Protein AF-A0A7L8W619-F1 (afdb_monomer_lite)

Radius of gyration: 18.54 Å; chains: 1; bounding box: 41×43×52 Å

pLDDT: mean 84.03, std 13.46, range [47.09, 98.0]

Structure (mmCIF, N/CA/C/O backbone):
data_AF-A0A7L8W619-F1
#
_entry.id   AF-A0A7L8W619-F1
#
loop_
_atom_site.group_PDB
_atom_site.id
_atom_site.type_symbol
_atom_site.label_atom_id
_atom_site.label_alt_id
_atom_site.label_comp_id
_atom_site.label_asym_id
_atom_site.label_entity_id
_atom_site.label_seq_id
_atom_site.pdbx_PDB_ins_code
_atom_site.Cartn_x
_atom_site.Cartn_y
_atom_site.Cartn_z
_atom_site.occupancy
_atom_site.B_iso_or_equiv
_atom_site.auth_seq_id
_atom_site.auth_comp_id
_atom_site.auth_asym_id
_atom_site.auth_atom_id
_atom_site.pdbx_PDB_model_num
ATOM 1 N N . MET A 1 1 ? 7.096 25.571 -2.811 1.00 51.91 1 MET A N 1
ATOM 2 C CA . MET A 1 1 ? 7.092 24.097 -2.796 1.00 51.91 1 MET A CA 1
ATOM 3 C C . MET A 1 1 ? 6.172 23.681 -1.674 1.00 51.91 1 MET A C 1
ATOM 5 O O . MET A 1 1 ? 6.378 24.147 -0.559 1.00 51.91 1 MET A O 1
ATOM 9 N N . THR A 1 2 ? 5.117 22.936 -1.981 1.00 65.12 2 THR A N 1
ATOM 10 C CA . THR A 1 2 ? 4.216 22.406 -0.954 1.00 65.12 2 THR A CA 1
ATOM 11 C C . THR A 1 2 ? 4.921 21.228 -0.288 1.00 65.12 2 THR A C 1
ATOM 13 O O . THR A 1 2 ? 5.348 20.314 -0.982 1.00 65.12 2 THR A O 1
ATOM 16 N N . ASP A 1 3 ? 5.105 21.288 1.029 1.00 88.00 3 ASP A N 1
ATOM 17 C CA . ASP A 1 3 ? 5.679 20.191 1.815 1.00 88.00 3 ASP A CA 1
ATOM 18 C C . ASP A 1 3 ? 4.692 19.010 1.864 1.00 88.00 3 ASP A C 1
ATOM 20 O O . ASP A 1 3 ? 3.479 19.225 1.970 1.00 88.00 3 ASP A O 1
ATOM 24 N N . LEU A 1 4 ? 5.199 17.773 1.797 1.00 89.62 4 LEU A N 1
A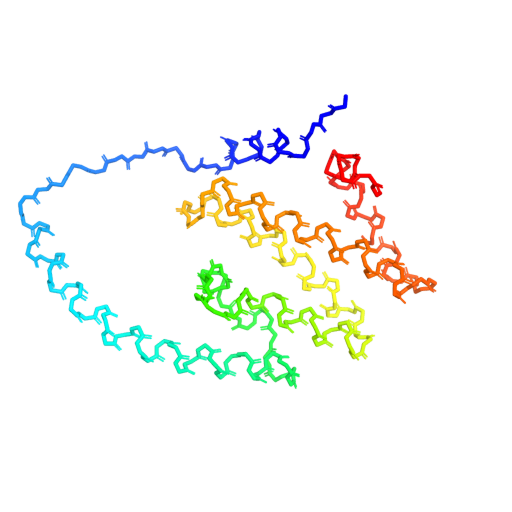TOM 25 C CA . LEU A 1 4 ? 4.404 16.540 1.792 1.00 89.62 4 LEU A CA 1
ATOM 26 C C . LEU A 1 4 ? 3.431 16.503 2.973 1.00 89.62 4 LEU A C 1
ATOM 28 O O . LEU A 1 4 ? 2.266 16.145 2.811 1.00 89.62 4 LEU A O 1
ATOM 32 N N . LYS A 1 5 ? 3.887 16.952 4.146 1.00 89.19 5 LYS A N 1
ATOM 33 C CA . LYS A 1 5 ? 3.062 17.035 5.355 1.00 89.19 5 LYS A CA 1
ATOM 34 C C . LYS A 1 5 ? 1.835 17.935 5.173 1.00 89.19 5 LYS A C 1
ATOM 36 O O . LYS A 1 5 ? 0.757 17.610 5.663 1.00 89.19 5 LYS A O 1
ATOM 41 N N . GLY A 1 6 ? 1.982 19.045 4.448 1.00 89.06 6 GLY A N 1
ATOM 42 C CA . GLY A 1 6 ? 0.876 19.955 4.144 1.00 89.06 6 GLY A CA 1
ATOM 43 C C . GLY A 1 6 ? -0.116 19.369 3.135 1.00 89.06 6 GLY A C 1
ATOM 44 O O . GLY A 1 6 ? -1.319 19.607 3.247 1.00 89.06 6 GLY A O 1
ATOM 45 N N . LEU A 1 7 ? 0.361 18.570 2.173 1.00 91.25 7 LEU A N 1
ATOM 46 C CA . LEU A 1 7 ? -0.509 17.860 1.229 1.00 91.25 7 LEU A CA 1
ATOM 47 C C . LEU A 1 7 ? -1.324 16.767 1.923 1.00 91.25 7 LEU A C 1
ATOM 49 O O . LEU A 1 7 ? -2.544 16.730 1.755 1.00 91.25 7 LEU A O 1
ATOM 53 N N . THR A 1 8 ? -0.685 15.938 2.755 1.00 91.31 8 THR A N 1
ATOM 54 C CA . THR A 1 8 ? -1.399 14.883 3.487 1.00 91.31 8 THR A CA 1
ATOM 55 C C . THR A 1 8 ? -2.385 15.466 4.493 1.00 91.31 8 THR A C 1
ATOM 57 O O . THR A 1 8 ? -3.462 14.914 4.677 1.00 91.31 8 THR A O 1
ATOM 60 N N . GLU A 1 9 ? -2.080 16.612 5.110 1.00 91.19 9 GLU A N 1
ATOM 61 C CA . GLU A 1 9 ? -3.025 17.324 5.980 1.00 91.19 9 GLU A CA 1
ATOM 62 C C . GLU A 1 9 ? -4.250 17.834 5.208 1.00 91.19 9 GLU A C 1
ATOM 64 O O . GLU A 1 9 ? -5.387 17.702 5.672 1.00 91.19 9 GLU A O 1
ATOM 69 N N . LYS A 1 10 ? -4.042 18.392 4.012 1.00 91.31 10 LYS A N 1
ATOM 70 C CA . LYS A 1 10 ? -5.129 18.839 3.135 1.00 91.31 10 LYS A CA 1
ATOM 71 C C . LYS A 1 10 ? -6.028 17.669 2.730 1.00 91.31 10 LYS A C 1
ATOM 73 O O . LYS A 1 10 ? -7.244 17.787 2.875 1.00 91.31 10 LYS A O 1
ATOM 78 N N . GLU A 1 11 ? -5.460 16.558 2.260 1.00 91.38 11 GLU A N 1
ATOM 79 C CA . GLU A 1 11 ? -6.238 15.380 1.852 1.00 91.38 11 GLU A CA 1
ATOM 80 C C . GLU A 1 11 ? -6.929 14.720 3.054 1.00 91.38 11 GLU A C 1
ATOM 82 O O . GLU A 1 11 ? -8.127 14.445 3.000 1.00 91.38 11 GLU A O 1
ATOM 87 N N . PHE A 1 12 ? -6.240 14.583 4.191 1.00 90.38 12 PHE A N 1
ATOM 88 C CA . PHE A 1 12 ? -6.828 14.047 5.420 1.00 90.38 12 PHE A CA 1
ATOM 89 C C . PHE A 1 12 ? -8.079 14.825 5.842 1.00 90.38 12 PHE A C 1
ATOM 91 O O . PHE A 1 12 ? -9.117 14.249 6.162 1.00 90.38 12 PHE A O 1
ATOM 98 N N . ASN A 1 13 ? -8.012 16.158 5.798 1.00 89.56 13 ASN A N 1
ATOM 99 C CA . ASN A 1 13 ? -9.143 17.014 6.141 1.00 89.56 13 ASN A CA 1
ATOM 100 C C . ASN A 1 13 ? -10.318 16.917 5.156 1.00 89.56 13 ASN A C 1
ATOM 102 O O . ASN A 1 13 ? -11.446 17.210 5.555 1.00 89.56 13 ASN A O 1
ATOM 106 N N . GLN A 1 14 ? -10.069 16.527 3.904 1.00 91.06 14 GLN A N 1
ATOM 107 C CA . GLN A 1 14 ? -11.112 16.281 2.904 1.00 91.06 14 GLN A CA 1
ATOM 108 C C . GLN A 1 14 ? -11.765 14.909 3.083 1.00 91.06 14 GLN A C 1
ATOM 110 O O . GLN A 1 14 ? -12.974 14.783 2.894 1.00 91.06 14 GLN A O 1
ATOM 115 N N . LEU A 1 15 ? -10.969 13.901 3.441 1.00 89.12 15 LEU A N 1
ATOM 116 C CA . LEU A 1 15 ? -11.405 12.514 3.569 1.00 89.12 15 LEU A CA 1
ATOM 117 C C . LEU A 1 15 ? -12.080 12.216 4.910 1.00 89.12 15 LEU A C 1
ATOM 119 O O . LEU A 1 15 ? -12.945 11.343 4.961 1.00 89.12 15 LEU A O 1
ATOM 123 N N . LYS A 1 16 ? -11.692 12.904 5.992 1.00 85.44 16 LYS A N 1
ATOM 124 C CA . LYS A 1 16 ? -12.183 12.583 7.337 1.00 85.44 16 LYS A CA 1
ATOM 125 C C . LYS A 1 16 ? -13.718 12.656 7.413 1.00 85.44 16 LYS A C 1
ATOM 127 O O . LYS A 1 16 ? -14.319 13.608 6.898 1.00 85.44 16 LYS A O 1
ATOM 132 N N . PRO A 1 17 ? -14.372 11.704 8.097 1.00 79.56 17 PRO A N 1
ATOM 133 C CA . PRO A 1 17 ? -15.817 11.726 8.258 1.00 79.56 17 PRO A CA 1
ATOM 134 C C . PRO A 1 17 ? -16.258 12.994 9.004 1.00 79.56 17 PRO A C 1
ATOM 136 O O . PRO A 1 17 ? -15.617 13.445 9.956 1.00 79.56 17 PRO A O 1
ATOM 139 N N . LYS A 1 18 ? -17.379 13.591 8.580 1.00 73.19 18 LYS A N 1
ATOM 140 C CA . LYS A 1 18 ? -18.003 14.697 9.322 1.00 73.19 18 LYS A CA 1
ATOM 141 C C . LYS A 1 18 ? -18.560 14.135 10.628 1.00 73.19 18 LYS A C 1
ATOM 143 O O . LYS A 1 18 ? -19.412 13.252 10.596 1.00 73.19 18 LYS A O 1
ATOM 148 N N . ALA A 1 19 ? -18.062 14.628 11.759 1.00 63.22 19 ALA A N 1
ATOM 149 C CA . ALA A 1 19 ? -18.397 14.078 13.064 1.00 63.22 19 ALA A CA 1
ATOM 150 C C . ALA A 1 19 ? -19.908 14.146 13.352 1.00 63.22 19 ALA A C 1
ATOM 152 O O . ALA A 1 19 ? -20.517 15.215 13.293 1.00 63.22 19 ALA A O 1
ATOM 153 N N . VAL A 1 20 ? -20.481 13.000 13.718 1.00 55.34 20 VAL A N 1
ATOM 154 C CA . VAL A 1 20 ? -21.764 12.887 14.417 1.00 55.34 20 VAL A CA 1
ATOM 155 C C . VAL A 1 20 ? -21.440 12.215 15.743 1.00 55.34 20 VAL A C 1
ATOM 157 O O . VAL A 1 20 ? -21.097 11.038 15.765 1.00 55.34 2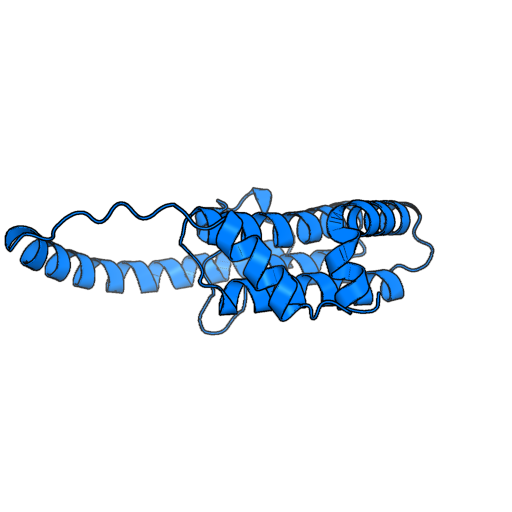0 VAL A O 1
ATOM 160 N N . TYR A 1 21 ? -21.468 12.976 16.835 1.00 49.69 21 TYR A N 1
ATOM 161 C CA . TYR A 1 21 ? -21.195 12.454 18.174 1.00 49.69 21 TYR A CA 1
ATOM 162 C C . TYR A 1 21 ? -22.504 11.963 18.808 1.00 49.69 21 TYR A C 1
ATOM 164 O O . TYR A 1 21 ? -23.392 12.787 19.039 1.00 49.69 21 TYR A O 1
ATOM 172 N N . PRO A 1 22 ? -22.653 10.665 19.125 1.00 53.84 22 PRO A N 1
ATOM 173 C CA . PRO A 1 22 ? -23.705 10.207 20.021 1.00 53.84 22 PRO A CA 1
ATOM 174 C C . PRO A 1 22 ? -23.342 10.574 21.466 1.00 53.84 22 PRO A C 1
ATOM 176 O O . PRO A 1 22 ? -22.184 10.484 21.875 1.00 53.84 22 PRO A O 1
ATOM 179 N N . THR A 1 23 ? -24.331 10.995 22.249 1.00 47.84 23 THR A N 1
ATOM 180 C CA . THR A 1 23 ? -24.177 11.263 23.685 1.00 47.84 23 THR A CA 1
ATOM 181 C C . THR A 1 23 ? -24.186 9.936 24.447 1.00 47.84 23 THR A C 1
ATOM 183 O O . THR A 1 23 ? -25.108 9.143 24.282 1.00 47.84 23 THR A O 1
ATOM 186 N N . VAL A 1 24 ? -23.157 9.683 25.257 1.00 55.59 24 VAL A N 1
ATOM 187 C CA . VAL A 1 24 ? -23.012 8.446 26.043 1.00 55.59 24 VAL A CA 1
ATOM 188 C C . VAL A 1 24 ? -23.871 8.537 27.313 1.00 55.59 24 VAL A C 1
ATOM 190 O O . VAL A 1 24 ? -23.704 9.470 28.095 1.00 55.59 24 VAL A O 1
ATOM 193 N N . THR A 1 25 ? -24.793 7.592 27.508 1.00 68.00 25 THR A N 1
ATOM 194 C CA . THR A 1 25 ? -25.595 7.376 28.731 1.00 68.00 25 THR A CA 1
ATOM 195 C C . THR A 1 25 ? -24.945 6.347 29.667 1.00 68.00 25 THR A C 1
ATOM 197 O O . THR A 1 25 ? -24.150 5.528 29.217 1.00 68.00 25 THR A O 1
ATOM 200 N N . GLU A 1 26 ? -25.297 6.357 30.960 1.00 60.56 26 GLU A N 1
ATOM 201 C CA . GLU A 1 26 ? -24.714 5.485 32.007 1.00 60.56 26 GLU A CA 1
ATOM 202 C C . GLU A 1 26 ? -24.832 3.971 31.708 1.00 60.56 26 GLU A C 1
ATOM 204 O O . GLU A 1 26 ? -23.914 3.219 32.032 1.00 60.56 26 GLU A O 1
ATOM 209 N N . ASP A 1 27 ? -25.876 3.532 30.992 1.00 58.66 27 ASP A N 1
ATOM 210 C CA . ASP A 1 27 ? -26.055 2.130 30.563 1.00 58.66 27 ASP A CA 1
ATOM 211 C C . ASP A 1 27 ? -24.936 1.622 29.623 1.00 58.66 27 ASP A C 1
ATOM 213 O O . ASP A 1 27 ? -24.606 0.436 29.622 1.00 58.66 27 ASP A O 1
ATOM 217 N N . LEU A 1 28 ? -24.278 2.512 28.865 1.00 61.59 28 LEU A N 1
ATOM 218 C CA . LEU A 1 28 ? -23.164 2.154 27.971 1.00 61.59 28 LEU A CA 1
ATOM 219 C C . LEU A 1 28 ? -21.882 1.802 28.738 1.00 61.59 28 LEU A C 1
ATOM 221 O O . LEU A 1 28 ? -20.953 1.245 28.158 1.00 61.59 28 LEU A O 1
ATOM 225 N N . GLN A 1 29 ? -21.795 2.129 30.029 1.00 62.31 29 GLN A N 1
ATOM 226 C CA . GLN A 1 29 ? -20.565 2.006 30.811 1.00 62.31 29 GLN A CA 1
ATOM 227 C C . GLN A 1 29 ? -20.361 0.584 31.368 1.00 62.31 29 GLN A C 1
ATOM 229 O O . GLN A 1 29 ? -19.234 0.077 31.393 1.00 62.31 29 GLN A O 1
ATOM 234 N N . GLU A 1 30 ? -21.443 -0.109 31.735 1.00 60.72 30 GLU A N 1
ATOM 235 C CA . GLU A 1 30 ? -21.397 -1.534 32.097 1.00 60.72 30 GLU A CA 1
ATOM 236 C C . GLU A 1 30 ? -21.172 -2.427 30.864 1.00 60.72 30 GLU A C 1
ATOM 238 O O . GLU A 1 30 ? -20.351 -3.350 30.906 1.00 60.72 30 GLU A O 1
ATOM 243 N N . GLU A 1 31 ? -21.800 -2.095 29.731 1.00 64.88 31 GLU A N 1
ATOM 244 C CA . GLU A 1 31 ? -21.624 -2.793 28.449 1.00 64.88 31 GLU A CA 1
ATOM 245 C C . GLU A 1 31 ? -20.192 -2.636 27.893 1.00 64.88 31 GLU A C 1
ATOM 247 O O . GLU A 1 31 ? -19.608 -3.580 27.342 1.00 64.88 31 GLU A O 1
ATOM 252 N N . LEU A 1 32 ? -19.569 -1.474 28.133 1.00 67.81 32 LEU A N 1
ATOM 253 C CA . LEU A 1 32 ? -18.163 -1.202 27.826 1.00 67.81 32 LEU A CA 1
ATOM 254 C C . LEU A 1 32 ? -17.215 -2.102 28.629 1.00 67.81 32 LEU A C 1
ATOM 256 O O . LEU A 1 32 ? -16.245 -2.626 28.083 1.00 67.81 32 LEU A O 1
ATOM 260 N N . THR A 1 33 ? -17.506 -2.320 29.913 1.00 67.06 33 THR A N 1
ATOM 261 C CA . THR A 1 33 ? -16.645 -3.104 30.814 1.00 67.06 33 THR A CA 1
ATOM 262 C C . THR A 1 33 ? -16.697 -4.599 30.477 1.00 67.06 33 THR A C 1
ATOM 264 O O . THR A 1 33 ? -15.668 -5.281 30.471 1.00 67.06 33 THR A O 1
ATOM 267 N N . PHE A 1 34 ? -17.883 -5.111 30.125 1.00 68.94 34 PHE A N 1
ATOM 268 C CA . PHE A 1 34 ? -18.048 -6.469 29.602 1.00 68.94 34 PHE A CA 1
ATOM 269 C C . PHE A 1 34 ? -17.316 -6.648 28.261 1.00 68.94 34 PHE A C 1
ATOM 271 O O . PHE A 1 34 ? -16.516 -7.576 28.118 1.00 68.94 34 PHE A O 1
ATOM 278 N N . SER A 1 35 ? -17.492 -5.707 27.323 1.00 67.81 35 SER A N 1
ATOM 279 C CA . SER A 1 35 ? -16.820 -5.725 26.014 1.00 67.81 35 SER A CA 1
ATOM 280 C C . SER A 1 35 ? -15.296 -5.679 26.123 1.00 67.81 35 SER A C 1
ATOM 282 O O . SER A 1 35 ? -14.609 -6.396 25.400 1.00 67.81 35 SER A O 1
ATOM 284 N N . GLN A 1 36 ? -14.741 -4.899 27.055 1.00 69.06 36 GLN A N 1
ATOM 285 C CA . GLN A 1 36 ? -13.293 -4.822 27.284 1.00 69.06 36 GLN A CA 1
ATOM 286 C C . GLN A 1 36 ? -12.689 -6.169 27.709 1.00 69.06 36 GLN A C 1
ATOM 288 O O . GLN A 1 36 ? -11.595 -6.524 27.264 1.00 69.06 36 GLN A O 1
ATOM 293 N N . LYS A 1 37 ? -13.398 -6.949 28.535 1.00 65.38 37 LYS A N 1
ATOM 294 C CA . LYS A 1 37 ? -12.940 -8.277 28.963 1.00 65.38 37 LYS A CA 1
ATOM 295 C C . LYS A 1 37 ? -12.974 -9.285 27.811 1.00 65.38 37 LYS A C 1
ATOM 297 O O . LYS A 1 37 ? -11.999 -10.009 27.622 1.00 65.38 37 LYS A O 1
ATOM 302 N N . THR A 1 38 ? -14.046 -9.297 27.018 1.00 64.75 38 THR A N 1
ATOM 303 C CA . THR A 1 38 ? -14.163 -10.159 25.830 1.00 64.75 38 THR A CA 1
ATOM 304 C C . THR A 1 38 ? -13.148 -9.776 24.747 1.00 64.75 38 THR A C 1
ATOM 306 O O . THR A 1 38 ? -12.581 -10.651 24.096 1.00 64.75 38 THR A O 1
ATOM 309 N N . SER A 1 39 ? -12.843 -8.481 24.612 1.00 66.19 39 SER A N 1
ATOM 310 C CA . SER A 1 39 ? -11.848 -7.953 23.671 1.00 66.19 39 SER A CA 1
ATOM 311 C C . SER A 1 39 ? -10.458 -8.555 23.899 1.00 66.19 39 SER A C 1
ATOM 313 O O . SER A 1 39 ? -9.805 -8.978 22.951 1.00 66.19 39 SER A O 1
ATOM 315 N N . LYS A 1 40 ? -10.035 -8.697 25.161 1.00 63.47 40 LYS A N 1
ATOM 316 C CA . LYS A 1 40 ? -8.693 -9.189 25.511 1.00 63.47 40 LYS A CA 1
ATOM 317 C C . LYS A 1 40 ? -8.466 -10.668 25.157 1.00 63.47 40 LYS A C 1
ATOM 319 O O . LYS A 1 40 ? -7.361 -11.069 24.790 1.00 63.47 40 LYS A O 1
ATOM 324 N N . GLU A 1 41 ? -9.507 -11.494 25.253 1.00 63.53 41 GLU A N 1
ATOM 325 C CA . GLU A 1 41 ? -9.454 -12.905 24.835 1.00 63.53 41 GLU A CA 1
ATOM 326 C C . GLU A 1 41 ? -9.465 -13.034 23.300 1.00 63.53 41 GLU A C 1
ATOM 328 O O . GLU A 1 41 ? -8.701 -13.822 22.734 1.00 63.53 41 GLU A O 1
ATOM 333 N N . LEU A 1 42 ? -10.261 -12.201 22.620 1.00 66.81 42 LEU A N 1
ATOM 334 C CA . LEU A 1 42 ? -10.291 -12.083 21.157 1.00 66.81 42 LEU A CA 1
ATOM 335 C C . LEU A 1 42 ? -8.951 -11.616 20.578 1.00 66.81 42 LEU A C 1
ATOM 337 O O . LEU A 1 42 ? -8.514 -12.139 19.555 1.00 66.81 42 LEU A O 1
ATOM 341 N N . GLU A 1 43 ? -8.268 -10.697 21.252 1.00 67.62 43 GLU A N 1
ATOM 342 C CA . GLU A 1 43 ? -6.974 -10.144 20.848 1.00 67.62 43 GLU A CA 1
ATOM 343 C C . GLU A 1 43 ? -5.888 -11.228 20.731 1.00 67.62 43 GLU A C 1
ATOM 345 O O . GLU A 1 43 ? -5.136 -11.271 19.756 1.00 67.62 43 GLU A O 1
ATOM 350 N N . THR A 1 44 ? -5.873 -12.198 21.654 1.00 67.38 44 THR A N 1
ATOM 351 C CA . THR A 1 44 ? -4.914 -13.317 21.613 1.00 67.38 44 THR A CA 1
ATOM 352 C C . THR A 1 44 ? -5.179 -14.261 20.433 1.00 67.38 44 THR A C 1
ATOM 354 O O . THR A 1 44 ? -4.245 -14.688 19.747 1.00 67.38 44 THR A O 1
ATOM 357 N N . GLY A 1 45 ? -6.449 -14.582 20.161 1.00 69.44 45 GLY A N 1
ATOM 358 C CA . GLY A 1 45 ? -6.831 -15.388 18.994 1.00 69.44 45 GLY A CA 1
ATOM 359 C C . GLY A 1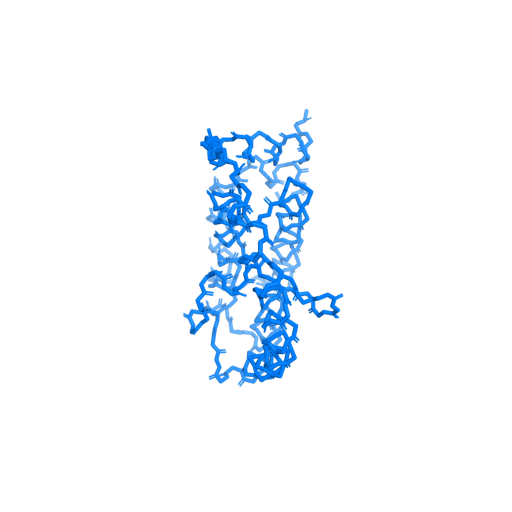 45 ? -6.548 -14.666 17.674 1.00 69.44 45 GLY A C 1
ATOM 360 O O . GLY A 1 45 ? -6.060 -15.270 16.713 1.00 69.44 45 GLY A O 1
ATOM 361 N N . TYR A 1 46 ? -6.779 -13.355 17.655 1.00 73.88 46 TYR A N 1
ATOM 362 C CA . TYR A 1 46 ? -6.517 -12.484 16.519 1.00 73.88 46 TYR A CA 1
ATOM 363 C C . TYR A 1 46 ? -5.024 -12.415 16.175 1.00 73.88 46 TYR A C 1
ATOM 365 O O . TYR A 1 46 ? -4.662 -12.527 15.003 1.00 73.88 46 TYR A O 1
ATOM 373 N N . GLU A 1 47 ? -4.135 -12.368 17.171 1.00 74.56 47 GLU A N 1
ATOM 374 C CA . GLU A 1 47 ? -2.687 -12.439 16.933 1.00 74.56 47 GLU A CA 1
ATOM 375 C C . GLU A 1 47 ? -2.221 -13.769 16.324 1.00 74.56 47 GLU A C 1
ATOM 377 O O . GLU A 1 47 ? -1.329 -13.809 15.467 1.00 74.56 47 GLU A O 1
ATOM 382 N N . GLY A 1 48 ? -2.843 -14.884 16.715 1.00 77.44 48 GLY A N 1
ATOM 383 C CA . GLY A 1 48 ? -2.598 -16.183 16.084 1.00 77.44 48 GLY A CA 1
ATOM 384 C C . GLY A 1 48 ? -2.944 -16.169 14.592 1.00 77.44 48 GLY A C 1
ATOM 385 O O . GLY A 1 48 ? -2.130 -16.579 13.759 1.00 77.44 48 GLY A O 1
ATOM 386 N N . LEU A 1 49 ? -4.121 -15.638 14.250 1.00 81.06 49 LEU A N 1
ATOM 387 C CA . LEU A 1 49 ? -4.588 -15.511 12.867 1.00 81.06 49 LEU A CA 1
ATOM 388 C C . LEU A 1 49 ? -3.711 -14.560 12.047 1.00 81.06 49 LEU A C 1
ATOM 390 O O . LEU A 1 49 ? -3.326 -14.899 10.929 1.00 81.06 49 LEU A O 1
ATOM 394 N N . ARG A 1 50 ? -3.304 -13.422 12.617 1.00 79.81 50 ARG A N 1
ATOM 395 C CA . ARG A 1 50 ? -2.373 -12.471 11.990 1.00 79.81 50 ARG A CA 1
ATOM 396 C C . ARG A 1 50 ? -1.074 -13.135 11.549 1.00 79.81 50 ARG A C 1
ATOM 398 O O . ARG A 1 50 ? -0.645 -12.951 10.412 1.00 79.81 50 ARG A O 1
ATOM 405 N N . LYS A 1 51 ? -0.466 -13.961 12.408 1.00 81.88 51 LYS A N 1
ATOM 406 C CA . LYS A 1 51 ? 0.762 -14.708 12.071 1.00 81.88 51 LYS A CA 1
ATOM 407 C C . LYS A 1 51 ? 0.546 -15.711 10.938 1.00 81.88 51 LYS A C 1
ATOM 409 O O . LYS A 1 51 ? 1.455 -15.923 10.133 1.00 81.88 51 LYS A O 1
ATOM 414 N N . VAL A 1 52 ? -0.626 -16.343 10.878 1.00 86.75 52 VAL A N 1
ATOM 415 C CA . VAL A 1 52 ? -0.988 -17.259 9.786 1.00 86.75 52 VAL A CA 1
ATOM 416 C C . VAL A 1 52 ? -1.132 -16.491 8.473 1.00 86.75 52 VAL A C 1
ATOM 418 O O . VAL A 1 52 ? -0.521 -16.896 7.486 1.00 86.75 52 VAL A O 1
ATOM 421 N N . ILE A 1 53 ? -1.839 -15.358 8.480 1.00 88.19 53 ILE A N 1
ATOM 422 C CA . ILE A 1 53 ? -1.982 -14.469 7.316 1.00 88.19 53 ILE A CA 1
ATOM 423 C C . ILE A 1 53 ? -0.607 -13.998 6.832 1.00 88.19 53 ILE A C 1
ATOM 425 O O . ILE A 1 53 ? -0.300 -14.132 5.653 1.00 88.19 53 ILE A O 1
ATOM 429 N N . PHE A 1 54 ? 0.266 -13.559 7.743 1.00 87.19 54 PHE A N 1
ATOM 430 C CA . PHE A 1 54 ? 1.647 -13.168 7.432 1.00 87.19 54 PHE A CA 1
ATOM 431 C C . PHE A 1 54 ? 2.408 -14.255 6.670 1.00 87.19 54 PHE A C 1
ATOM 433 O O . PHE A 1 54 ? 3.002 -14.006 5.623 1.00 87.19 54 PHE A O 1
ATOM 440 N N . LYS A 1 55 ? 2.382 -15.489 7.188 1.00 87.88 55 LYS A N 1
ATOM 441 C CA . LYS A 1 55 ? 3.030 -16.633 6.533 1.00 87.88 55 LYS A CA 1
ATOM 442 C C . LYS A 1 55 ? 2.365 -16.977 5.201 1.00 87.88 55 LYS A C 1
ATOM 444 O O . LYS A 1 55 ? 3.057 -17.446 4.302 1.00 87.88 55 LYS A O 1
ATOM 449 N N . GLY A 1 56 ? 1.053 -16.772 5.091 1.00 90.44 56 GLY A N 1
ATOM 450 C CA . GLY A 1 56 ? 0.288 -16.926 3.857 1.00 90.44 56 GLY A CA 1
ATOM 451 C C . GLY A 1 56 ? 0.754 -15.958 2.774 1.00 90.44 56 GLY A C 1
ATOM 452 O O . GLY A 1 56 ? 1.108 -16.415 1.691 1.00 90.44 56 GLY A O 1
ATOM 453 N N . LEU A 1 57 ? 0.849 -14.665 3.101 1.00 91.62 57 LEU A N 1
ATOM 454 C CA . LEU A 1 57 ? 1.331 -13.605 2.207 1.00 91.62 57 LEU A CA 1
ATOM 455 C C . LEU A 1 57 ? 2.778 -13.857 1.759 1.00 91.62 57 LEU A C 1
ATOM 457 O O . LEU A 1 57 ? 3.054 -13.862 0.565 1.00 91.62 57 LEU A O 1
ATOM 461 N N . LEU A 1 58 ? 3.688 -14.176 2.690 1.00 89.06 58 LEU A N 1
ATOM 462 C CA . LEU A 1 58 ? 5.097 -14.477 2.368 1.00 89.06 58 LEU A CA 1
ATOM 463 C C . LEU A 1 58 ? 5.282 -15.695 1.453 1.00 89.06 58 LEU A C 1
ATOM 465 O O . LEU A 1 58 ? 6.332 -15.849 0.836 1.00 89.06 58 LEU A O 1
ATOM 469 N N . ARG A 1 59 ? 4.307 -16.605 1.421 1.00 89.75 59 ARG A N 1
ATOM 470 C CA . ARG A 1 59 ? 4.329 -17.815 0.587 1.00 89.75 59 ARG A CA 1
ATOM 471 C C . ARG A 1 59 ? 3.389 -17.713 -0.611 1.00 89.75 59 ARG A C 1
ATOM 473 O O . ARG A 1 59 ? 3.190 -18.729 -1.278 1.00 89.75 59 ARG A O 1
ATOM 480 N N . HIS A 1 60 ? 2.765 -16.549 -0.805 1.00 91.19 60 HIS A N 1
ATOM 481 C CA . HIS A 1 60 ? 1.735 -16.298 -1.811 1.00 91.19 60 HIS A CA 1
ATOM 482 C C . HIS A 1 60 ? 0.660 -17.394 -1.849 1.00 91.19 60 HIS A C 1
ATOM 484 O O . HIS A 1 60 ? 0.257 -17.911 -2.887 1.00 91.19 60 HIS A O 1
ATOM 490 N N . LYS A 1 61 ? 0.240 -17.823 -0.654 1.00 92.38 61 LYS A N 1
ATOM 491 C CA . LYS A 1 61 ? -0.928 -18.693 -0.443 1.00 92.38 61 LYS A CA 1
ATOM 492 C C . LYS A 1 61 ? -2.195 -17.894 -0.156 1.00 92.38 61 LYS A C 1
ATOM 494 O O . LYS A 1 61 ? -3.273 -18.473 -0.121 1.00 92.38 61 LYS A O 1
ATOM 499 N N . VAL A 1 62 ? -2.023 -16.602 0.099 1.00 91.31 62 VAL A N 1
ATOM 500 C CA . VAL A 1 62 ? -3.040 -15.585 0.348 1.00 91.31 62 VAL A CA 1
ATOM 501 C C . VAL A 1 62 ? -2.504 -14.303 -0.290 1.00 91.31 62 VAL A C 1
ATOM 503 O O . VAL A 1 62 ? -1.292 -14.071 -0.252 1.00 91.31 62 VAL A O 1
ATOM 506 N N . THR A 1 63 ? -3.384 -13.492 -0.857 1.00 92.06 63 THR A N 1
ATOM 507 C CA . THR A 1 63 ? -3.114 -12.158 -1.409 1.00 92.06 63 THR A CA 1
ATOM 508 C C . THR A 1 63 ? -3.761 -11.078 -0.539 1.00 92.06 63 THR A C 1
ATOM 510 O O . THR A 1 63 ? -4.575 -11.381 0.336 1.00 92.06 63 THR A O 1
ATOM 513 N N . LEU A 1 64 ? -3.442 -9.796 -0.751 1.00 89.94 64 LEU A N 1
ATOM 514 C CA . LEU A 1 64 ? -4.129 -8.719 -0.019 1.00 89.94 64 LEU A CA 1
ATOM 515 C C . LEU A 1 64 ? -5.640 -8.689 -0.289 1.00 89.94 64 LEU A C 1
ATOM 517 O O . LEU A 1 64 ? -6.407 -8.338 0.608 1.00 89.94 64 LEU A O 1
ATOM 521 N N . ARG A 1 65 ? -6.078 -9.100 -1.484 1.00 87.62 65 ARG A N 1
ATOM 522 C CA . ARG A 1 65 ? -7.498 -9.168 -1.861 1.00 87.62 65 ARG A CA 1
ATOM 523 C C . ARG A 1 65 ? -8.293 -10.193 -1.060 1.00 87.62 65 ARG A C 1
ATOM 525 O O . ARG A 1 65 ? -9.477 -9.981 -0.817 1.00 87.62 65 ARG A O 1
ATOM 532 N N . ASP A 1 66 ? -7.640 -11.254 -0.597 1.00 88.88 66 ASP A N 1
ATOM 533 C CA . ASP A 1 66 ? -8.257 -12.276 0.255 1.00 88.88 66 ASP A CA 1
ATOM 534 C C . ASP A 1 66 ? -8.507 -11.774 1.690 1.00 88.88 66 ASP A C 1
ATOM 536 O O . ASP A 1 66 ? -9.191 -12.430 2.480 1.00 88.88 66 ASP A O 1
ATOM 540 N N . ILE A 1 67 ? -7.946 -10.614 2.050 1.00 86.88 67 ILE A N 1
ATOM 541 C CA . ILE A 1 67 ? -8.054 -10.021 3.380 1.00 86.88 67 ILE A CA 1
ATOM 542 C C . ILE A 1 67 ? -9.058 -8.858 3.321 1.00 86.88 67 ILE A C 1
ATOM 544 O O . ILE A 1 67 ? -8.889 -7.934 2.519 1.00 86.88 67 ILE A O 1
ATOM 548 N N . PRO A 1 68 ? -10.086 -8.834 4.189 1.00 84.81 68 PRO A N 1
ATOM 549 C CA . PRO A 1 68 ? -10.983 -7.690 4.304 1.00 84.81 68 PRO A CA 1
ATOM 550 C C . PRO A 1 68 ? -10.216 -6.386 4.550 1.00 84.81 68 PRO A C 1
ATOM 552 O O . PRO A 1 68 ? -9.326 -6.337 5.399 1.00 84.81 68 PRO A O 1
ATOM 555 N N . GLN A 1 69 ? -10.583 -5.319 3.837 1.00 81.25 69 GLN A N 1
ATOM 556 C CA . GLN A 1 69 ? -9.903 -4.019 3.907 1.00 81.25 69 GLN A CA 1
ATOM 557 C C . GLN A 1 69 ? -9.829 -3.456 5.338 1.00 81.25 69 GLN A C 1
ATOM 559 O O . GLN A 1 69 ? -8.792 -2.954 5.765 1.00 81.25 69 GLN A O 1
ATOM 564 N N . THR A 1 70 ? -10.891 -3.649 6.126 1.00 75.12 70 THR A N 1
ATOM 565 C CA . THR A 1 70 ? -10.954 -3.291 7.554 1.00 75.12 70 THR A CA 1
ATOM 566 C C . THR A 1 70 ? -9.874 -3.959 8.404 1.00 75.12 70 THR A C 1
ATOM 568 O O . THR A 1 70 ? -9.432 -3.385 9.395 1.00 75.12 70 THR A O 1
ATOM 571 N N . LEU A 1 71 ? -9.434 -5.164 8.031 1.00 77.81 71 LEU A N 1
ATOM 572 C CA . LEU A 1 71 ? -8.393 -5.910 8.739 1.00 77.81 71 LEU A CA 1
ATOM 573 C C . LEU A 1 71 ? -6.986 -5.582 8.224 1.00 77.81 71 LEU A C 1
ATOM 575 O O . LEU A 1 71 ? -6.021 -5.750 8.968 1.00 77.81 71 LEU A O 1
ATOM 579 N N . ARG A 1 72 ? -6.856 -5.099 6.979 1.00 80.38 72 ARG A N 1
ATOM 580 C CA . ARG A 1 72 ? -5.568 -4.686 6.389 1.00 80.38 72 ARG A CA 1
ATOM 581 C C . ARG A 1 72 ? -4.986 -3.435 7.040 1.00 80.38 72 ARG A C 1
ATOM 583 O O . ARG A 1 72 ? -3.767 -3.325 7.148 1.00 80.38 72 ARG A O 1
ATOM 590 N N . MET A 1 73 ? -5.858 -2.562 7.537 1.00 71.56 73 MET A N 1
ATOM 591 C CA . MET A 1 73 ? -5.509 -1.276 8.145 1.00 71.56 73 MET A CA 1
ATOM 592 C C . MET A 1 73 ? -5.185 -1.323 9.638 1.00 71.56 73 MET A C 1
ATOM 594 O O . MET A 1 73 ? -4.961 -0.281 10.243 1.00 71.56 73 MET A O 1
ATOM 598 N N . ASN A 1 74 ? -5.150 -2.507 10.251 1.00 63.56 74 ASN A N 1
ATOM 599 C CA . ASN A 1 74 ? -4.880 -2.634 11.677 1.00 63.56 74 ASN A CA 1
ATOM 600 C C . ASN A 1 74 ? -3.389 -2.955 11.911 1.00 63.56 74 ASN A C 1
ATOM 602 O O . ASN A 1 74 ? -2.995 -4.111 11.684 1.00 63.56 74 ASN A O 1
ATOM 606 N N . PRO A 1 75 ? -2.561 -1.982 12.344 1.00 57.09 75 PRO A N 1
ATOM 607 C CA . PRO A 1 75 ? -1.141 -2.210 12.560 1.00 57.09 75 PRO A CA 1
ATOM 608 C C . PRO A 1 75 ? -0.950 -3.313 13.605 1.00 57.09 75 PRO A C 1
ATOM 610 O O . PRO A 1 75 ? -1.562 -3.317 14.672 1.00 57.09 75 PRO A O 1
ATOM 613 N N . ILE A 1 76 ? -0.104 -4.294 13.298 1.00 53.97 76 ILE A N 1
ATOM 614 C CA . ILE A 1 76 ? 0.386 -5.204 14.332 1.00 53.97 76 ILE A CA 1
ATOM 615 C C . ILE A 1 76 ? 1.440 -4.414 15.090 1.00 53.97 76 ILE A C 1
ATOM 617 O O . ILE A 1 76 ? 2.416 -3.999 14.461 1.00 53.97 76 ILE A O 1
ATOM 621 N N . GLU A 1 77 ? 1.282 -4.268 16.409 1.00 49.72 77 GLU A N 1
ATOM 622 C CA . GLU A 1 77 ? 2.164 -3.484 17.295 1.00 49.72 77 GLU A CA 1
ATOM 623 C C . GLU A 1 77 ? 3.667 -3.808 17.152 1.00 49.72 77 GLU A C 1
ATOM 625 O O . GLU A 1 77 ? 4.497 -3.079 17.676 1.00 49.72 77 GLU A O 1
ATOM 630 N N . ASN A 1 78 ? 4.045 -4.868 16.423 1.00 47.09 78 ASN A N 1
ATOM 631 C CA . ASN A 1 78 ? 5.433 -5.248 16.171 1.00 47.09 78 ASN A CA 1
ATOM 632 C C . ASN A 1 78 ? 5.756 -5.795 14.760 1.00 47.09 78 ASN A C 1
ATOM 634 O O . ASN A 1 78 ? 6.883 -6.234 14.553 1.00 47.09 78 ASN A O 1
ATOM 638 N N . ASN A 1 79 ? 4.82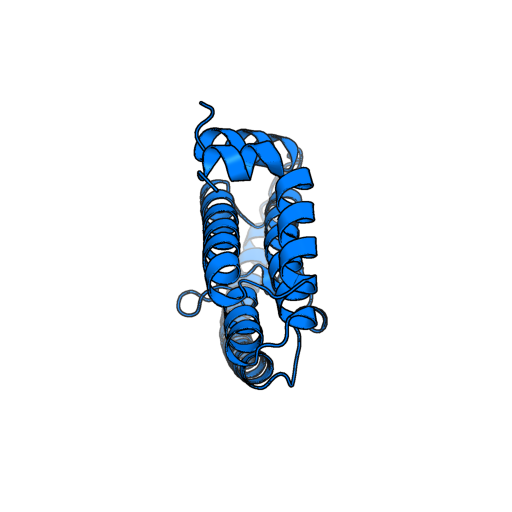8 -5.813 13.787 1.00 51.09 79 ASN A N 1
ATOM 639 C CA . ASN A 1 79 ? 5.090 -6.441 12.469 1.00 51.09 79 ASN A CA 1
ATOM 640 C C . ASN A 1 79 ? 4.787 -5.566 11.235 1.00 51.09 79 ASN A C 1
ATOM 642 O O . ASN A 1 79 ? 5.036 -6.010 10.115 1.00 51.09 79 ASN A O 1
ATOM 646 N N . GLY A 1 80 ? 4.319 -4.326 11.400 1.00 64.00 80 GLY A N 1
ATOM 647 C CA . GLY A 1 80 ? 3.915 -3.478 10.270 1.00 64.00 80 GLY A CA 1
ATOM 648 C C . GLY A 1 80 ? 2.598 -3.932 9.621 1.00 64.00 80 GLY A C 1
ATOM 649 O O . GLY A 1 80 ? 1.924 -4.839 10.113 1.00 64.00 80 GLY A O 1
ATOM 650 N N . TYR A 1 81 ? 2.209 -3.274 8.528 1.00 74.31 81 TYR A N 1
ATOM 651 C CA . TYR A 1 81 ? 0.970 -3.556 7.795 1.00 74.31 81 TYR A CA 1
ATOM 652 C C . TYR A 1 81 ? 1.104 -4.795 6.895 1.00 74.31 81 TYR A C 1
ATOM 654 O O . TYR A 1 81 ? 2.181 -5.068 6.360 1.00 74.31 81 TYR A O 1
ATOM 662 N N . PHE A 1 82 ? 0.006 -5.528 6.658 1.00 85.44 82 PHE A N 1
ATOM 663 C CA . PHE A 1 82 ? 0.006 -6.686 5.746 1.00 85.44 82 PHE A CA 1
ATOM 664 C C . PHE A 1 82 ? 0.523 -6.336 4.344 1.00 85.44 82 PHE A C 1
ATOM 666 O O . PHE A 1 82 ? 1.169 -7.166 3.701 1.00 85.44 82 PHE A O 1
ATOM 673 N N . CYS A 1 83 ? 0.307 -5.099 3.894 1.00 86.31 83 CYS A N 1
ATOM 674 C CA . CYS A 1 83 ? 0.802 -4.616 2.612 1.00 86.31 83 CYS A CA 1
ATOM 675 C C . CYS A 1 83 ? 2.335 -4.639 2.503 1.00 86.31 83 CYS A C 1
ATOM 677 O O . CYS A 1 83 ? 2.851 -4.984 1.446 1.00 86.31 83 CYS A O 1
ATOM 679 N N . VAL A 1 84 ? 3.075 -4.398 3.592 1.00 87.38 84 VAL A N 1
ATOM 680 C CA . VAL A 1 84 ? 4.550 -4.490 3.610 1.00 87.38 84 VAL A CA 1
ATOM 681 C C . VAL A 1 84 ? 5.015 -5.923 3.344 1.00 87.38 84 VAL A C 1
ATOM 683 O O . VAL A 1 84 ? 6.014 -6.163 2.671 1.00 87.38 84 VAL A O 1
ATOM 686 N N . VAL A 1 85 ? 4.285 -6.904 3.868 1.00 88.31 85 VAL A N 1
ATOM 687 C CA . VAL A 1 85 ? 4.593 -8.331 3.695 1.00 88.31 85 VAL A CA 1
ATOM 688 C C . VAL A 1 85 ? 4.332 -8.777 2.271 1.00 88.31 85 VAL A C 1
ATOM 690 O O . VAL A 1 85 ? 5.146 -9.486 1.683 1.00 88.31 85 VAL A O 1
ATOM 693 N N . ALA A 1 86 ? 3.181 -8.364 1.741 1.00 91.88 86 ALA A N 1
ATOM 694 C CA . ALA A 1 86 ? 2.788 -8.641 0.374 1.00 91.88 86 ALA A CA 1
ATOM 695 C C . ALA A 1 86 ? 3.786 -8.022 -0.611 1.00 91.88 86 ALA A C 1
ATOM 697 O O . ALA A 1 86 ? 4.217 -8.706 -1.535 1.00 91.88 86 ALA A O 1
ATOM 698 N N . HIS A 1 87 ? 4.225 -6.787 -0.342 1.00 94.06 87 HIS A N 1
ATOM 699 C CA . HIS A 1 87 ? 5.240 -6.085 -1.127 1.00 94.06 87 HIS A CA 1
ATOM 700 C C . HIS A 1 87 ? 6.555 -6.863 -1.151 1.00 94.06 87 HIS A C 1
ATOM 702 O O . HIS A 1 87 ? 7.058 -7.171 -2.226 1.00 94.06 87 HIS A O 1
ATOM 708 N N . ARG A 1 88 ? 7.059 -7.291 0.017 1.00 91.00 88 ARG A N 1
ATOM 709 C CA . ARG A 1 88 ? 8.294 -8.093 0.102 1.00 91.00 88 ARG A CA 1
ATOM 710 C C . ARG A 1 88 ? 8.238 -9.362 -0.740 1.00 91.00 88 ARG A C 1
ATOM 712 O O . ARG A 1 88 ? 9.244 -9.722 -1.344 1.00 91.00 88 ARG A O 1
ATOM 719 N N . TYR A 1 89 ? 7.100 -10.058 -0.750 1.00 93.44 89 TYR A N 1
ATOM 720 C CA . TYR A 1 89 ? 6.938 -11.224 -1.615 1.00 93.44 89 TYR A CA 1
ATOM 721 C C . TYR A 1 89 ? 6.943 -10.822 -3.094 1.00 93.44 89 TYR A C 1
ATOM 723 O O . TYR A 1 89 ? 7.707 -11.397 -3.865 1.00 93.44 89 TYR A O 1
ATOM 731 N N . ALA A 1 90 ? 6.106 -9.857 -3.484 1.00 94.94 90 ALA A N 1
ATOM 732 C CA . ALA A 1 90 ? 5.936 -9.460 -4.880 1.00 94.94 90 ALA A CA 1
ATOM 733 C C . ALA A 1 90 ? 7.258 -8.959 -5.480 1.00 94.94 90 ALA A C 1
ATOM 735 O O . ALA A 1 90 ? 7.728 -9.489 -6.483 1.00 94.94 90 ALA A O 1
ATOM 736 N N . SER A 1 91 ? 7.924 -8.044 -4.773 1.00 93.88 91 SER A N 1
ATOM 737 C CA . SER A 1 91 ? 9.233 -7.512 -5.148 1.00 93.88 91 SER A CA 1
ATOM 738 C C . SER A 1 91 ? 10.295 -8.623 -5.207 1.00 93.88 91 SER A C 1
ATOM 740 O O . SER A 1 91 ? 10.946 -8.814 -6.228 1.00 93.88 91 SER A O 1
ATOM 742 N N . GLY A 1 92 ? 10.407 -9.458 -4.165 1.00 93.00 92 GLY A N 1
ATOM 743 C CA . GLY A 1 92 ? 11.413 -10.528 -4.118 1.00 93.00 92 GLY A CA 1
ATOM 744 C C . GLY A 1 92 ? 11.194 -11.681 -5.109 1.00 93.00 92 GLY A C 1
ATOM 745 O O . GLY A 1 92 ? 12.131 -12.430 -5.383 1.00 93.00 92 GLY A O 1
ATOM 746 N N . SER A 1 93 ? 9.975 -11.853 -5.625 1.00 94.25 93 SER A N 1
ATOM 747 C CA . SER A 1 93 ? 9.646 -12.861 -6.643 1.00 94.25 93 SER A CA 1
ATOM 748 C C . SER A 1 93 ? 9.697 -12.323 -8.074 1.00 94.25 93 SER A C 1
ATOM 750 O O . SER A 1 93 ? 9.710 -13.129 -9.003 1.00 94.25 93 SER A O 1
ATOM 752 N N . GLY A 1 94 ? 9.759 -10.998 -8.254 1.00 93.44 94 GLY A N 1
ATOM 753 C CA . GLY A 1 94 ? 9.659 -10.351 -9.564 1.00 93.44 94 GLY A CA 1
ATOM 754 C C . GLY A 1 94 ? 8.257 -10.425 -10.178 1.00 93.44 94 GLY A C 1
ATOM 755 O O . GLY A 1 94 ? 8.118 -10.302 -11.390 1.00 93.44 94 GLY A O 1
ATOM 756 N N . ASP A 1 95 ? 7.223 -10.663 -9.367 1.00 95.31 95 ASP A N 1
ATOM 757 C CA . ASP A 1 95 ? 5.829 -10.679 -9.813 1.00 95.31 95 ASP A CA 1
ATOM 758 C C . ASP A 1 95 ? 5.315 -9.237 -9.937 1.00 95.31 95 ASP A C 1
ATOM 760 O O . ASP A 1 95 ? 4.819 -8.651 -8.971 1.00 95.31 95 ASP A O 1
ATOM 764 N N . ILE A 1 96 ? 5.498 -8.647 -11.123 1.00 96.56 96 ILE A N 1
ATOM 765 C CA . ILE A 1 96 ? 5.148 -7.247 -11.406 1.00 96.56 96 ILE A CA 1
ATOM 766 C C . ILE A 1 96 ? 3.638 -7.011 -11.309 1.00 96.56 96 ILE A C 1
ATOM 768 O O . ILE A 1 96 ? 3.206 -6.006 -10.737 1.00 96.56 96 ILE A O 1
ATOM 772 N N . ASP A 1 97 ? 2.825 -7.949 -11.793 1.00 95.50 97 ASP A N 1
ATOM 773 C CA . ASP A 1 97 ? 1.367 -7.846 -11.721 1.00 95.50 97 ASP A CA 1
ATOM 774 C C . ASP A 1 97 ? 0.909 -7.766 -10.261 1.00 95.50 97 ASP A C 1
ATOM 776 O O . ASP A 1 97 ? 0.158 -6.864 -9.877 1.00 95.50 97 ASP A O 1
ATOM 780 N N . TYR A 1 98 ? 1.418 -8.658 -9.408 1.00 95.75 98 TYR A N 1
ATOM 781 C CA . TYR A 1 98 ? 1.080 -8.620 -7.993 1.00 95.75 98 TYR A CA 1
ATOM 782 C C . TYR A 1 98 ? 1.712 -7.423 -7.267 1.00 95.75 98 TYR A C 1
ATOM 784 O O . TYR A 1 98 ? 1.098 -6.855 -6.363 1.00 95.75 98 TYR A O 1
ATOM 792 N N . LEU A 1 99 ? 2.909 -6.984 -7.663 1.00 97.00 99 LEU A N 1
ATOM 793 C CA . LEU A 1 99 ? 3.567 -5.815 -7.076 1.00 97.00 99 LEU A CA 1
ATOM 794 C C . LEU A 1 99 ? 2.744 -4.541 -7.289 1.00 97.00 99 LEU A C 1
ATOM 796 O O . LEU A 1 99 ? 2.492 -3.799 -6.336 1.00 97.00 99 LEU A O 1
ATOM 800 N N . THR A 1 100 ? 2.284 -4.301 -8.517 1.00 96.88 100 THR A N 1
ATOM 801 C CA . THR A 1 100 ? 1.459 -3.129 -8.847 1.00 96.88 100 THR A CA 1
ATOM 802 C C . THR A 1 100 ? 0.096 -3.173 -8.148 1.00 96.88 100 THR A C 1
ATOM 804 O O . THR A 1 100 ? -0.386 -2.142 -7.664 1.00 96.88 100 THR A O 1
ATOM 807 N N . GLU A 1 101 ? -0.492 -4.365 -7.983 1.00 95.56 101 GLU A N 1
ATOM 808 C CA . GLU A 1 101 ? -1.689 -4.570 -7.160 1.00 95.56 101 GLU A CA 1
ATOM 809 C C . GLU A 1 101 ? -1.443 -4.178 -5.695 1.00 95.56 101 GLU A C 1
ATOM 811 O O . GLU A 1 101 ? -2.244 -3.448 -5.101 1.00 95.56 101 GLU A O 1
ATOM 816 N N . VAL A 1 102 ? -0.334 -4.631 -5.105 1.00 95.31 102 VAL A N 1
ATOM 817 C CA . VAL A 1 102 ? 0.019 -4.324 -3.714 1.00 95.31 102 VAL A CA 1
ATOM 818 C C . VAL A 1 102 ? 0.228 -2.825 -3.513 1.00 95.31 102 VAL A C 1
ATOM 820 O O . VAL A 1 102 ? -0.314 -2.260 -2.561 1.00 95.31 102 VAL A O 1
ATOM 823 N N . LEU A 1 103 ? 0.970 -2.169 -4.407 1.00 96.12 103 LEU A N 1
ATOM 824 C CA . LEU A 1 103 ? 1.234 -0.731 -4.330 1.00 96.12 103 LEU A CA 1
ATOM 825 C C . LEU A 1 103 ? -0.047 0.100 -4.490 1.00 96.12 103 LEU A C 1
ATOM 827 O O . LEU A 1 103 ? -0.210 1.099 -3.791 1.00 96.12 103 LEU A O 1
ATOM 831 N N . SER A 1 104 ? -0.975 -0.325 -5.351 1.00 95.50 104 SER A N 1
ATOM 832 C CA . SER A 1 104 ? -2.295 0.315 -5.472 1.00 95.50 104 SER A CA 1
ATOM 833 C C . SER A 1 104 ? -3.089 0.163 -4.174 1.00 95.50 104 SER A C 1
ATOM 835 O O . SER A 1 104 ? -3.622 1.133 -3.633 1.00 95.50 104 SER A O 1
ATOM 837 N N . THR A 1 105 ? -3.079 -1.051 -3.620 1.00 93.75 105 THR A N 1
ATOM 838 C CA . THR A 1 105 ? -3.784 -1.387 -2.381 1.00 93.75 105 THR A CA 1
ATOM 839 C C . THR A 1 105 ? -3.266 -0.575 -1.190 1.00 93.75 105 THR A C 1
ATOM 841 O O . THR A 1 105 ? -4.057 -0.148 -0.357 1.00 93.75 105 THR A O 1
ATOM 844 N N . MET A 1 106 ? -1.955 -0.312 -1.104 1.00 92.81 106 MET A N 1
ATOM 845 C CA . MET A 1 106 ? -1.366 0.514 -0.039 1.00 92.81 106 MET A CA 1
ATOM 846 C C . MET A 1 106 ? -1.988 1.913 0.039 1.00 92.81 106 MET A C 1
ATOM 848 O O . MET A 1 106 ? -2.349 2.362 1.128 1.00 92.81 106 MET A O 1
ATOM 852 N N . TYR A 1 107 ? -2.117 2.595 -1.102 1.00 93.88 107 TYR A N 1
ATOM 853 C CA . TYR A 1 107 ? -2.718 3.927 -1.151 1.00 93.88 107 TYR A CA 1
ATOM 854 C C . TYR A 1 107 ? -4.226 3.874 -0.867 1.00 93.88 107 TYR A C 1
ATOM 856 O O . TYR A 1 107 ? -4.736 4.661 -0.069 1.00 93.88 107 TYR A O 1
ATOM 864 N N . GLU A 1 108 ? -4.940 2.917 -1.466 1.00 93.00 108 GLU A N 1
ATOM 865 C CA . GLU A 1 108 ? -6.382 2.733 -1.248 1.00 93.00 108 GLU A CA 1
ATOM 866 C C . GLU A 1 108 ? -6.718 2.465 0.221 1.00 93.00 108 GLU A C 1
ATOM 868 O O . GLU A 1 108 ? -7.673 3.028 0.758 1.00 93.00 108 GLU A O 1
ATOM 873 N N . ASP A 1 109 ? -5.909 1.645 0.886 1.00 90.62 109 ASP A N 1
ATOM 874 C CA . ASP A 1 109 ? -6.079 1.310 2.291 1.00 90.62 109 ASP A CA 1
ATOM 875 C C . ASP A 1 109 ? -5.819 2.537 3.178 1.00 90.62 109 ASP A C 1
ATOM 877 O O . ASP A 1 109 ? -6.621 2.815 4.073 1.00 90.62 109 ASP A O 1
ATOM 881 N N . ALA A 1 110 ? -4.797 3.348 2.876 1.00 90.94 110 ALA A N 1
ATOM 882 C CA . ALA A 1 110 ? -4.556 4.616 3.568 1.00 90.94 110 ALA A CA 1
ATOM 883 C C . ALA A 1 110 ? -5.761 5.571 3.457 1.00 90.94 110 ALA A C 1
ATOM 885 O O . ALA A 1 110 ? -6.234 6.096 4.469 1.00 90.94 110 ALA A O 1
ATOM 886 N N . VAL A 1 111 ? -6.312 5.744 2.250 1.00 92.69 111 VAL A N 1
ATOM 887 C CA . VAL A 1 111 ? -7.518 6.558 2.003 1.00 92.69 111 VAL A CA 1
ATOM 888 C C . VAL A 1 111 ? -8.726 6.000 2.760 1.00 92.69 111 VAL A C 1
ATOM 890 O O . VAL A 1 111 ? -9.454 6.750 3.422 1.00 92.69 111 VAL A O 1
ATOM 893 N N . TYR A 1 112 ? -8.927 4.680 2.713 1.00 90.00 112 TYR A N 1
ATOM 894 C CA . TYR A 1 112 ? -9.995 4.004 3.440 1.00 90.00 112 TYR A CA 1
ATOM 895 C C . TYR A 1 112 ? -9.894 4.257 4.947 1.00 90.00 112 TYR A C 1
ATOM 897 O O . TYR A 1 112 ? -10.893 4.627 5.572 1.00 90.00 112 TYR A O 1
ATOM 905 N N . GLY A 1 113 ? -8.693 4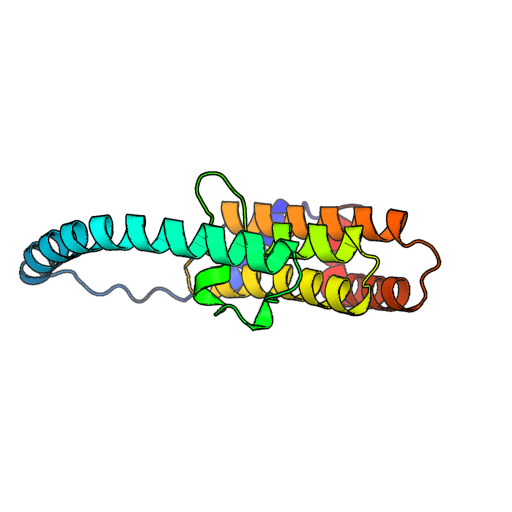.127 5.516 1.00 86.38 113 GLY A N 1
ATOM 906 C CA . GLY A 1 113 ? -8.435 4.359 6.932 1.00 86.38 113 GLY A CA 1
ATOM 907 C C . GLY A 1 113 ? -8.868 5.753 7.378 1.00 86.38 113 GLY A C 1
ATOM 908 O O . GLY A 1 113 ? -9.530 5.882 8.410 1.00 86.38 113 GLY A O 1
ATOM 909 N N . VAL A 1 114 ? -8.556 6.787 6.589 1.00 88.50 114 VAL A N 1
ATOM 910 C CA . VAL A 1 114 ? -8.980 8.161 6.899 1.00 88.50 114 VAL A CA 1
ATOM 911 C C . VAL A 1 114 ? -10.495 8.303 6.794 1.00 88.50 114 VAL A C 1
ATOM 913 O O . VAL A 1 114 ? -11.134 8.810 7.717 1.00 88.50 114 VAL A O 1
ATOM 916 N N . SER A 1 115 ? -11.081 7.836 5.689 1.00 86.75 115 SER A N 1
ATOM 917 C CA . SER A 1 115 ? -12.522 7.975 5.434 1.00 86.75 115 SER A CA 1
ATOM 918 C C . SER A 1 115 ? -13.398 7.246 6.458 1.00 86.75 115 SER A C 1
ATOM 920 O O . SER A 1 115 ? -14.508 7.685 6.756 1.00 86.75 115 SER A O 1
ATOM 922 N N . SER A 1 116 ? -12.869 6.173 7.046 1.00 83.44 116 SER A N 1
ATOM 923 C CA . SER A 1 116 ? -13.541 5.366 8.066 1.00 83.44 116 SER A CA 1
ATOM 924 C C . SER A 1 116 ? -13.221 5.814 9.496 1.00 83.44 116 SER A C 1
ATOM 926 O O . SER A 1 116 ? -13.735 5.226 10.443 1.00 83.44 116 SER A O 1
ATOM 928 N N . GLY A 1 117 ? -12.373 6.835 9.675 1.00 80.75 117 GLY A N 1
ATOM 929 C CA . GLY A 1 117 ? -11.932 7.302 10.993 1.00 80.75 117 GLY A CA 1
ATOM 930 C C . GLY A 1 117 ? -11.093 6.280 11.769 1.00 80.75 117 GLY A C 1
ATOM 931 O O . GLY A 1 117 ? -11.036 6.351 12.993 1.00 80.75 117 GLY A O 1
ATOM 932 N N . VAL A 1 118 ? -10.479 5.322 11.067 1.00 81.12 118 VAL A N 1
ATOM 933 C CA . VAL A 1 118 ? -9.668 4.240 11.652 1.00 81.12 118 VAL A CA 1
ATOM 934 C C . VAL A 1 118 ? -8.256 4.722 11.965 1.00 81.12 118 VAL A C 1
ATOM 936 O O . VAL A 1 118 ? -7.672 4.266 12.942 1.00 81.12 118 VAL A O 1
ATOM 939 N N . ILE A 1 119 ? -7.726 5.643 11.155 1.00 83.00 119 ILE A N 1
ATOM 940 C CA . ILE A 1 119 ? -6.385 6.203 11.334 1.00 83.00 119 ILE A CA 1
ATOM 941 C C . ILE A 1 119 ? -6.435 7.718 11.512 1.00 83.00 119 ILE A C 1
ATOM 943 O O . ILE A 1 119 ? -7.309 8.410 10.978 1.00 83.00 119 ILE A O 1
ATOM 947 N N . ASN A 1 120 ? -5.466 8.244 12.247 1.00 87.06 120 ASN A N 1
ATOM 948 C CA . ASN A 1 120 ? -5.252 9.671 12.422 1.00 87.06 120 ASN A CA 1
ATOM 949 C C . ASN A 1 120 ? -4.333 10.252 11.325 1.00 87.06 120 ASN A C 1
ATOM 951 O O . ASN A 1 120 ? -3.829 9.547 10.450 1.00 87.06 120 ASN A O 1
ATOM 955 N N . HIS A 1 121 ? -4.124 11.571 11.353 1.00 89.19 121 HIS A N 1
ATOM 956 C CA . HIS A 1 121 ? -3.308 12.264 10.347 1.00 89.19 121 HIS A CA 1
ATOM 957 C C . HIS A 1 121 ? -1.843 11.811 10.335 1.00 89.19 121 HIS A C 1
ATOM 959 O O . HIS A 1 121 ? -1.255 11.701 9.261 1.00 89.19 121 HIS A O 1
ATOM 965 N N . THR A 1 122 ? -1.258 11.532 11.501 1.00 89.31 122 THR A N 1
ATOM 966 C CA . THR A 1 122 ? 0.126 11.052 11.605 1.00 89.31 122 THR A CA 1
ATOM 967 C C . THR A 1 122 ? 0.279 9.697 10.926 1.00 89.31 122 THR A C 1
ATOM 969 O O . THR A 1 122 ? 1.152 9.544 10.078 1.00 89.31 122 THR A O 1
ATOM 972 N N . GLU A 1 123 ? -0.619 8.758 11.216 1.00 87.88 123 GLU A N 1
ATOM 973 C CA . GLU A 1 123 ? -0.631 7.432 10.587 1.00 87.88 123 GLU A CA 1
ATOM 974 C C . GLU A 1 123 ? -0.854 7.527 9.071 1.00 87.88 123 GLU A C 1
ATOM 976 O O . GLU A 1 123 ? -0.180 6.850 8.295 1.00 87.88 123 GLU A O 1
ATOM 981 N N . PHE A 1 124 ? -1.751 8.413 8.625 1.00 91.06 124 PHE A N 1
ATOM 982 C CA . PHE A 1 124 ? -1.958 8.663 7.200 1.00 91.06 124 PHE A CA 1
ATOM 983 C C . PHE A 1 124 ? -0.689 9.190 6.518 1.00 91.06 124 PHE A C 1
ATOM 985 O O . PHE A 1 124 ? -0.303 8.688 5.464 1.00 91.06 124 PHE A O 1
ATOM 992 N N . TYR A 1 125 ? -0.002 10.160 7.127 1.00 91.44 125 TYR A N 1
ATOM 993 C CA . TYR A 1 125 ? 1.270 10.664 6.610 1.00 91.44 125 TYR A CA 1
ATOM 994 C C . TYR A 1 125 ? 2.324 9.554 6.497 1.00 91.44 125 TYR A C 1
ATOM 996 O O . TYR A 1 125 ? 2.973 9.442 5.459 1.00 91.44 125 TYR A O 1
ATOM 1004 N N . GLU A 1 126 ? 2.477 8.716 7.524 1.00 89.69 126 GLU A N 1
ATOM 1005 C CA . GLU A 1 126 ? 3.448 7.613 7.530 1.00 89.69 126 GLU A CA 1
ATOM 1006 C C . GLU A 1 126 ? 3.162 6.569 6.442 1.00 89.69 126 GLU A C 1
ATOM 1008 O O . GLU A 1 126 ? 4.091 6.072 5.796 1.00 89.69 126 GLU A O 1
ATOM 1013 N N . LEU A 1 127 ? 1.885 6.268 6.196 1.00 90.44 127 LEU A N 1
ATOM 1014 C CA . LEU A 1 127 ? 1.457 5.358 5.135 1.00 90.44 127 LEU A CA 1
ATOM 1015 C C . LEU A 1 127 ? 1.743 5.919 3.740 1.00 90.44 127 LEU A C 1
ATOM 1017 O O . LEU A 1 127 ? 2.331 5.217 2.918 1.00 90.44 127 LEU A O 1
ATOM 1021 N N . ILE A 1 128 ? 1.393 7.184 3.486 1.00 94.31 128 ILE A N 1
ATOM 1022 C CA . ILE A 1 128 ? 1.676 7.845 2.202 1.00 94.31 128 ILE A CA 1
ATOM 1023 C C . ILE A 1 128 ? 3.186 7.957 1.972 1.00 94.31 128 ILE A C 1
ATOM 1025 O O . ILE A 1 128 ? 3.668 7.657 0.882 1.00 94.31 128 ILE A O 1
ATOM 1029 N N . PHE A 1 129 ? 3.948 8.323 3.004 1.00 92.62 129 PHE A N 1
ATOM 1030 C CA . PHE A 1 129 ? 5.406 8.375 2.935 1.00 92.62 129 PHE A CA 1
ATOM 1031 C C . PHE A 1 129 ? 5.999 6.999 2.605 1.00 92.62 129 PHE A C 1
ATOM 1033 O O . PHE A 1 129 ? 6.859 6.887 1.735 1.00 92.62 129 PHE A O 1
ATOM 1040 N N . SER A 1 130 ? 5.527 5.934 3.258 1.00 91.56 130 SER A N 1
ATOM 1041 C CA . SER A 1 130 ? 5.996 4.567 2.995 1.00 91.56 130 SER A CA 1
ATOM 1042 C C . SER A 1 130 ? 5.670 4.115 1.573 1.00 91.56 130 SER A C 1
ATOM 1044 O O . SER A 1 130 ? 6.533 3.572 0.891 1.00 91.56 130 SER A O 1
ATOM 1046 N N . TRP A 1 131 ? 4.452 4.382 1.101 1.00 95.06 131 TRP A N 1
ATOM 1047 C CA . TRP A 1 131 ? 4.029 4.077 -0.266 1.00 95.06 131 TRP A CA 1
ATOM 1048 C C . TRP A 1 131 ? 4.919 4.756 -1.319 1.00 95.06 131 TRP A C 1
ATOM 1050 O O . TRP A 1 131 ? 5.377 4.093 -2.249 1.00 95.06 131 TRP A O 1
ATOM 1060 N N . LEU A 1 132 ? 5.241 6.041 -1.136 1.00 96.06 132 LEU A N 1
ATOM 1061 C CA . LEU A 1 132 ? 6.142 6.777 -2.031 1.00 96.06 132 LEU A CA 1
ATOM 1062 C C . LEU A 1 132 ? 7.576 6.226 -2.005 1.00 96.06 132 LEU A C 1
ATOM 1064 O O . LEU A 1 132 ? 8.196 6.112 -3.059 1.00 96.06 132 LEU A O 1
ATOM 1068 N N . ASN A 1 133 ? 8.084 5.818 -0.834 1.00 94.44 133 ASN A N 1
ATOM 1069 C CA . ASN A 1 133 ? 9.390 5.151 -0.744 1.00 94.44 133 ASN A CA 1
ATOM 1070 C C . ASN A 1 133 ? 9.418 3.831 -1.520 1.00 94.44 133 ASN A C 1
ATOM 1072 O O . ASN A 1 133 ? 10.405 3.548 -2.193 1.00 94.44 133 ASN A O 1
ATOM 1076 N N . TYR A 1 134 ? 8.361 3.020 -1.424 1.00 95.31 134 TYR A N 1
ATOM 1077 C CA . TYR A 1 134 ? 8.294 1.766 -2.173 1.00 95.31 134 TYR A CA 1
ATOM 1078 C C . TYR A 1 134 ? 8.249 2.013 -3.678 1.00 95.31 134 TYR A C 1
ATOM 1080 O O . TYR A 1 134 ? 8.996 1.374 -4.408 1.00 95.31 134 TYR A O 1
ATOM 1088 N N . LEU A 1 135 ? 7.465 2.993 -4.135 1.00 96.56 135 LEU A N 1
ATOM 1089 C CA . LEU A 1 135 ? 7.433 3.385 -5.545 1.00 96.56 135 LEU A CA 1
ATOM 1090 C C . LEU A 1 135 ? 8.803 3.835 -6.073 1.00 96.56 135 LEU A C 1
ATOM 1092 O O . LEU A 1 135 ? 9.172 3.459 -7.185 1.00 96.56 135 LEU A O 1
ATOM 1096 N N . ASP A 1 136 ? 9.550 4.628 -5.303 1.00 95.38 136 ASP A N 1
ATOM 1097 C CA . ASP A 1 136 ? 10.894 5.073 -5.696 1.00 95.38 136 ASP A CA 1
ATOM 1098 C C . ASP A 1 136 ? 11.896 3.909 -5.730 1.00 95.38 136 ASP A C 1
ATOM 1100 O O . ASP A 1 136 ? 12.639 3.745 -6.699 1.00 95.38 136 ASP A O 1
ATOM 1104 N N . TYR A 1 137 ? 11.862 3.046 -4.709 1.00 94.56 137 TYR A N 1
ATOM 1105 C CA . TYR A 1 137 ? 12.692 1.844 -4.653 1.00 94.56 137 TYR A CA 1
ATOM 1106 C C . TYR A 1 137 ? 12.416 0.907 -5.836 1.00 94.56 137 TYR A C 1
ATOM 1108 O O . TYR A 1 137 ? 13.337 0.541 -6.567 1.00 94.56 137 TYR A O 1
ATOM 1116 N N . ASP A 1 138 ? 11.151 0.554 -6.060 1.00 96.38 138 ASP A N 1
ATOM 1117 C CA . ASP A 1 138 ? 10.753 -0.406 -7.089 1.00 96.38 138 ASP A CA 1
ATOM 1118 C C . ASP A 1 138 ? 11.025 0.137 -8.500 1.00 96.38 138 ASP A C 1
ATOM 1120 O O . ASP A 1 138 ? 11.391 -0.619 -9.396 1.00 96.38 138 ASP A O 1
ATOM 1124 N N . LYS A 1 139 ? 10.962 1.459 -8.705 1.00 95.75 139 LYS A N 1
ATOM 1125 C CA . LYS A 1 139 ? 11.386 2.084 -9.967 1.00 95.75 139 LYS A CA 1
ATOM 1126 C C . LYS A 1 139 ? 12.861 1.860 -10.287 1.00 95.75 139 LYS A C 1
ATOM 1128 O O . LYS A 1 139 ? 13.229 1.760 -11.459 1.00 95.75 139 LYS A O 1
ATOM 1133 N N . ILE A 1 140 ? 13.716 1.828 -9.270 1.00 95.00 140 ILE A N 1
ATOM 1134 C CA . ILE A 1 140 ? 15.140 1.532 -9.445 1.00 95.00 140 ILE A CA 1
ATOM 1135 C C . ILE A 1 140 ? 15.329 0.029 -9.666 1.00 95.00 140 ILE A C 1
ATOM 1137 O O . ILE A 1 140 ? 16.046 -0.351 -10.593 1.00 95.00 140 ILE A O 1
ATOM 1141 N N . GLU A 1 141 ? 14.684 -0.801 -8.844 1.00 96.19 141 GLU A N 1
ATOM 1142 C CA . GLU A 1 141 ? 14.795 -2.265 -8.878 1.00 96.19 141 GLU A CA 1
ATOM 1143 C C . GLU A 1 141 ? 14.328 -2.848 -10.222 1.00 96.19 141 GLU A C 1
ATOM 114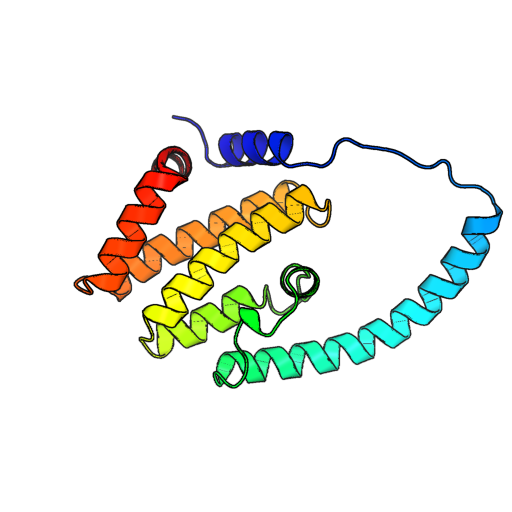5 O O . GLU A 1 141 ? 15.048 -3.624 -10.848 1.00 96.19 141 GLU A O 1
ATOM 1150 N N . PHE A 1 142 ? 13.164 -2.419 -10.714 1.00 95.69 142 PHE A N 1
ATOM 1151 C CA . PHE A 1 142 ? 12.522 -2.939 -11.928 1.00 95.69 142 PHE A CA 1
ATOM 1152 C C . PHE A 1 142 ? 12.754 -2.048 -13.151 1.00 95.69 142 PHE A C 1
ATOM 1154 O O . PHE A 1 142 ? 11.955 -2.005 -14.088 1.00 95.69 142 PHE A O 1
ATOM 1161 N N . LYS A 1 143 ? 13.869 -1.312 -13.171 1.00 95.25 143 LYS A N 1
ATOM 1162 C CA . LYS A 1 143 ? 14.210 -0.433 -14.289 1.00 95.25 143 LYS A CA 1
ATOM 1163 C C . LYS A 1 143 ? 14.308 -1.218 -15.603 1.00 95.25 143 LYS A C 1
ATOM 1165 O O . LYS A 1 143 ? 15.181 -2.069 -15.765 1.00 95.25 143 LYS A O 1
ATOM 1170 N N . GLY A 1 144 ? 13.500 -0.817 -16.582 1.00 93.38 144 GLY A N 1
ATOM 1171 C CA . GLY A 1 144 ? 13.444 -1.446 -17.905 1.00 93.38 144 GLY A CA 1
ATOM 1172 C C . GLY A 1 144 ? 12.334 -2.487 -18.053 1.00 93.38 144 GLY A C 1
ATOM 1173 O O . GLY A 1 144 ? 12.210 -3.053 -19.135 1.00 93.38 144 GLY A O 1
ATOM 1174 N N . ASP A 1 145 ? 11.538 -2.718 -17.007 1.00 97.19 145 ASP A N 1
ATOM 1175 C CA . ASP A 1 145 ? 10.268 -3.426 -17.112 1.00 97.19 145 ASP A CA 1
ATOM 1176 C C . ASP A 1 145 ? 9.170 -2.469 -17.610 1.00 97.19 145 ASP A C 1
ATOM 1178 O O . ASP A 1 145 ? 8.865 -1.459 -16.969 1.00 97.19 145 ASP A O 1
ATOM 1182 N N . ASP A 1 146 ? 8.603 -2.762 -18.781 1.00 96.69 146 ASP A N 1
ATOM 1183 C CA . ASP A 1 146 ? 7.625 -1.888 -19.439 1.00 96.69 146 ASP A CA 1
ATOM 1184 C C . ASP A 1 146 ? 6.288 -1.819 -18.680 1.00 96.69 146 ASP A C 1
ATOM 1186 O O . ASP A 1 146 ? 5.601 -0.792 -18.724 1.00 96.69 146 ASP A O 1
ATOM 1190 N N . ASP A 1 147 ? 5.903 -2.893 -17.984 1.00 96.62 147 ASP A N 1
ATOM 1191 C CA . ASP A 1 147 ? 4.641 -2.957 -17.250 1.00 96.62 147 ASP A CA 1
ATOM 1192 C C . ASP A 1 147 ? 4.732 -2.161 -15.947 1.00 96.62 147 ASP A C 1
ATOM 1194 O O . ASP A 1 147 ? 3.841 -1.352 -15.656 1.00 96.62 147 ASP A O 1
ATOM 1198 N N . PHE A 1 148 ? 5.840 -2.298 -15.214 1.00 97.62 148 PHE A N 1
ATOM 1199 C CA . PHE A 1 148 ? 6.093 -1.480 -14.034 1.00 97.62 148 PHE A CA 1
ATOM 1200 C C . PHE A 1 148 ? 6.288 -0.002 -14.393 1.00 97.62 148 PHE A C 1
ATOM 1202 O O . PHE A 1 148 ? 5.716 0.865 -13.731 1.00 97.62 148 PHE A O 1
ATOM 1209 N N . GLU A 1 149 ? 7.045 0.316 -15.450 1.00 97.38 149 GLU A N 1
ATOM 1210 C CA . GLU A 1 149 ? 7.250 1.707 -15.876 1.00 97.38 149 GLU A CA 1
ATOM 1211 C C . GLU A 1 149 ? 5.919 2.366 -16.257 1.00 97.38 149 GLU A C 1
ATOM 1213 O O . GLU A 1 149 ? 5.634 3.484 -15.818 1.00 97.38 149 GLU A O 1
ATOM 1218 N N . ARG A 1 150 ? 5.058 1.664 -17.009 1.00 97.62 150 ARG A N 1
ATOM 1219 C CA . ARG A 1 150 ? 3.709 2.151 -17.329 1.00 97.62 150 ARG A CA 1
ATOM 1220 C C . ARG A 1 150 ? 2.919 2.451 -16.056 1.00 97.62 150 ARG A C 1
ATOM 1222 O O . ARG A 1 150 ? 2.393 3.557 -15.919 1.00 97.62 150 ARG A O 1
ATOM 1229 N N . TYR A 1 151 ? 2.885 1.508 -15.116 1.00 98.00 151 TYR A N 1
ATOM 1230 C CA . TYR A 1 151 ? 2.215 1.691 -13.831 1.00 98.00 151 TYR A CA 1
ATOM 1231 C C . TYR A 1 151 ? 2.770 2.894 -13.049 1.00 98.00 151 TYR A C 1
ATOM 1233 O O . TYR A 1 151 ? 2.001 3.736 -12.581 1.00 98.00 151 TYR A O 1
ATOM 1241 N N . PHE A 1 152 ? 4.095 3.030 -12.938 1.00 97.56 152 PHE A N 1
ATOM 1242 C CA . PHE A 1 152 ? 4.727 4.139 -12.221 1.00 97.56 152 PHE A CA 1
ATOM 1243 C C . PHE A 1 152 ? 4.322 5.494 -12.814 1.00 97.56 152 PHE A C 1
ATOM 1245 O O . PHE A 1 152 ? 3.979 6.421 -12.075 1.00 97.56 152 PHE A O 1
ATOM 1252 N N . GLN A 1 153 ? 4.322 5.621 -14.145 1.00 97.00 153 GLN A N 1
ATOM 1253 C CA . GLN A 1 153 ? 3.922 6.862 -14.813 1.00 97.00 153 GLN A CA 1
ATOM 1254 C C . GLN A 1 153 ? 2.438 7.188 -14.597 1.00 97.00 153 GLN A C 1
ATOM 1256 O O . GLN A 1 153 ? 2.095 8.356 -14.395 1.00 97.00 153 GLN A O 1
ATOM 1261 N N . GLU A 1 154 ? 1.559 6.184 -14.571 1.00 97.50 154 GLU A N 1
ATOM 1262 C CA . GLU A 1 154 ? 0.142 6.368 -14.237 1.00 97.50 154 GLU A CA 1
ATOM 1263 C C . GLU A 1 154 ? -0.042 6.887 -12.804 1.00 97.50 154 GLU A C 1
ATOM 1265 O O . GLU A 1 154 ? -0.769 7.865 -12.590 1.00 97.50 154 GLU A O 1
ATOM 1270 N N . GLN A 1 155 ? 0.664 6.304 -11.828 1.00 97.25 155 GLN A N 1
ATOM 1271 C CA . GLN A 1 155 ? 0.624 6.773 -10.438 1.00 97.25 155 GLN A CA 1
ATOM 1272 C C . GLN A 1 155 ? 1.181 8.191 -10.303 1.00 97.25 155 GLN A C 1
ATOM 1274 O O . GLN A 1 155 ? 0.561 9.037 -9.654 1.00 97.25 155 GLN A O 1
ATOM 1279 N N . LYS A 1 156 ? 2.297 8.492 -10.976 1.00 95.62 156 LYS A N 1
ATOM 1280 C CA . LYS A 1 156 ? 2.889 9.834 -10.992 1.00 95.62 156 LYS A CA 1
ATOM 1281 C C . LYS A 1 156 ? 1.941 10.874 -11.584 1.00 95.62 156 LYS A C 1
ATOM 1283 O O . LYS A 1 156 ? 1.840 11.982 -11.062 1.00 95.62 156 LYS A O 1
ATOM 1288 N N . ALA A 1 157 ? 1.229 10.534 -12.656 1.00 96.06 157 ALA A N 1
ATOM 1289 C CA . ALA A 1 157 ? 0.249 11.426 -13.264 1.00 96.06 157 ALA A CA 1
ATOM 1290 C C . ALA A 1 157 ? -0.953 11.669 -12.336 1.00 96.06 157 ALA A C 1
ATOM 1292 O O . ALA A 1 157 ? -1.389 12.812 -12.178 1.00 96.06 157 ALA A O 1
ATOM 1293 N N . ARG A 1 158 ? -1.466 10.612 -11.694 1.00 95.62 158 ARG A N 1
ATOM 1294 C CA . ARG A 1 158 ? -2.627 10.678 -10.795 1.00 95.62 158 ARG A CA 1
ATOM 1295 C C . ARG A 1 158 ? -2.326 11.406 -9.484 1.00 95.62 158 ARG A C 1
ATOM 1297 O O . ARG A 1 158 ? -3.175 12.145 -8.991 1.00 95.62 158 ARG A O 1
ATOM 1304 N N . HIS A 1 159 ? -1.120 11.235 -8.949 1.00 94.44 159 HIS A N 1
ATOM 1305 C CA . HIS A 1 159 ? -0.694 11.739 -7.640 1.00 94.44 159 HIS A CA 1
ATOM 1306 C C . HIS A 1 159 ? 0.432 12.772 -7.754 1.00 94.44 159 HIS A C 1
ATOM 1308 O O . HIS A 1 159 ? 1.309 12.851 -6.895 1.00 94.44 159 HIS A O 1
ATOM 1314 N N . LYS A 1 160 ? 0.400 13.588 -8.814 1.00 93.38 160 LYS A N 1
ATOM 1315 C CA . LYS A 1 160 ? 1.462 14.535 -9.177 1.00 93.38 160 LYS A CA 1
ATOM 1316 C C . LYS A 1 160 ? 1.980 15.373 -8.004 1.00 93.38 160 LYS A C 1
ATOM 1318 O O . LYS A 1 160 ? 3.189 15.458 -7.819 1.00 93.38 160 LYS A O 1
ATOM 1323 N N . GLU A 1 161 ? 1.084 15.962 -7.208 1.00 92.31 161 GLU A N 1
ATOM 1324 C CA . GLU A 1 161 ? 1.475 16.812 -6.071 1.00 92.31 161 GLU A CA 1
ATOM 1325 C C . GLU A 1 161 ? 2.305 16.033 -5.035 1.00 92.31 161 GLU A C 1
ATOM 1327 O O . GLU A 1 161 ? 3.269 16.571 -4.495 1.00 92.31 161 GLU A O 1
ATOM 1332 N N . TYR A 1 162 ? 1.984 14.755 -4.798 1.00 93.38 162 TYR A N 1
ATOM 1333 C CA . TYR A 1 162 ? 2.738 13.905 -3.877 1.00 93.38 162 TYR A CA 1
ATOM 1334 C C . TYR A 1 162 ? 4.121 13.543 -4.401 1.00 93.38 162 TYR A C 1
ATOM 1336 O O . TYR A 1 162 ? 5.091 13.644 -3.655 1.00 93.38 162 TYR A O 1
ATOM 1344 N N . PHE A 1 163 ? 4.227 13.185 -5.679 1.00 92.94 163 PHE A N 1
ATOM 1345 C CA . PHE A 1 163 ? 5.512 12.870 -6.304 1.00 92.94 163 PHE A CA 1
ATOM 1346 C C . PHE A 1 163 ? 6.432 14.098 -6.332 1.00 92.94 163 PHE A C 1
ATOM 1348 O O . PHE A 1 163 ? 7.602 14.003 -5.971 1.00 92.94 163 PHE A O 1
ATOM 1355 N N . GLU A 1 164 ? 5.893 15.279 -6.655 1.00 92.00 164 GLU A N 1
ATOM 1356 C CA . GLU A 1 164 ? 6.647 16.538 -6.621 1.00 92.00 164 GLU A CA 1
ATOM 1357 C C . GLU A 1 164 ? 7.121 16.896 -5.206 1.00 92.00 164 GLU A C 1
ATOM 1359 O O . GLU A 1 164 ? 8.267 17.309 -5.031 1.00 92.00 164 GLU A O 1
ATOM 1364 N N . ALA A 1 165 ? 6.270 16.719 -4.190 1.00 90.88 165 ALA A N 1
ATOM 1365 C CA . ALA A 1 165 ? 6.634 16.977 -2.796 1.00 90.88 165 ALA A CA 1
ATOM 1366 C C . ALA A 1 165 ? 7.647 15.962 -2.236 1.00 90.88 165 ALA A C 1
ATOM 1368 O O . ALA A 1 165 ? 8.403 16.292 -1.321 1.00 90.88 165 ALA A O 1
ATOM 1369 N N . PHE A 1 166 ? 7.669 14.746 -2.785 1.00 89.31 166 PHE A N 1
ATOM 1370 C CA . PHE A 1 166 ? 8.586 13.665 -2.417 1.00 89.31 166 PHE A CA 1
ATOM 1371 C C . PHE A 1 166 ? 9.854 13.604 -3.285 1.00 89.31 166 PHE A C 1
ATOM 1373 O O . PHE A 1 166 ? 10.755 12.830 -2.987 1.00 89.31 166 PHE A O 1
ATOM 1380 N N . TRP A 1 167 ? 9.978 14.491 -4.279 1.00 84.25 167 TRP A N 1
ATOM 1381 C CA . TRP A 1 167 ? 11.151 14.648 -5.149 1.00 84.25 167 TRP A CA 1
ATOM 1382 C C . TRP A 1 167 ? 11.397 13.487 -6.139 1.00 84.25 167 TRP A C 1
ATOM 1384 O O . TRP A 1 167 ? 12.549 13.250 -6.511 1.00 84.25 167 TRP A O 1
ATOM 1394 N N . ILE A 1 168 ? 10.337 12.811 -6.614 1.00 76.12 168 ILE A N 1
ATOM 1395 C CA . ILE A 1 168 ? 10.412 11.646 -7.536 1.00 76.12 168 ILE A CA 1
ATOM 1396 C C . ILE A 1 168 ? 9.573 11.775 -8.818 1.00 76.12 168 ILE A C 1
ATOM 1398 O O . ILE A 1 168 ? 8.692 12.653 -8.943 1.00 76.12 168 ILE A O 1
#

Foldseek 3Di:
DQALLNVLVVLLVVQADDDDDDDDDPVVVVVVVVVVVVVVVVVVVVVVVVVVLLVCLLVVVDAVVNDPLVQQLDQDPPDGGSLVSNCCNCLVVVVLVSNLVSLVSLLVSLSVCSNVVVDDSVSSSVSLLVSLVSLVVVCVSVPPPPSSVVSSVVCCVVVVVNCVNVVD

Sequence (168 aa):
MTDLKGLTEKEFNQLKPKAVYPTVTEDLQEELTFSQKTSKELETGYEGLRKVIFKGLLRHKVTLRDIPQTLRMNPIENNGYFCVVAHRYASGSGDIDYLTEVLSTMYEDAVYGVSSGVINHTEFYELIFSWLNYLDYDKIEFKGDDDFERYFQEQKARHKEYFEAFWI

Secondary structure (DSSP, 8-state):
---HHHHHHHHHHHHSPPP-PPPPPTHHHHHHHHHHHHHHHHHHHHHHHHHHHHHHHHTTSS-GGGS-HHHHTS-BTTTB-HHHHHHHHHHHHT-HHHHHHHHHHHHHHHHHHHHTT-S-HHHHHHHHHHHHHHHHHHHHHTTT-HHHHHHHHHHHHHTHHHHHHHT-